Protein AF-A0A5K0YT29-F1 (afdb_monomer_lite)

Secondary structure (DSSP, 8-state):
--HHHHHHHHHHHHHHTGGGGT----HHHHHHHHHHHHHHHHHHHHHHH-HHHHHH--GGG----GGGTHHHHHHHHHHS-SS--TT-

Organism: NCBI:txid210225

Sequence (88 aa):
ISLKTQELYVIVFVARYLDLFTTYISLYNTVMKIIFLATSVCIVWYMRYHKVVKQTYNKDQDTFRHYFLIPPCFALALLIHRSFTV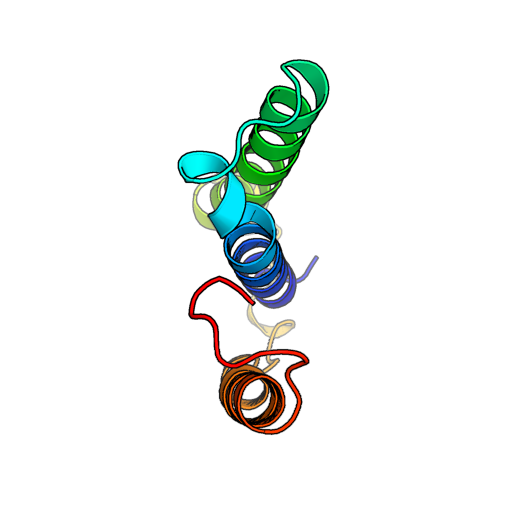ME

InterPro domains:
  IPR000133 ER lumen protein retaining receptor [PF00810] (1-88)
  IPR000133 ER lumen protein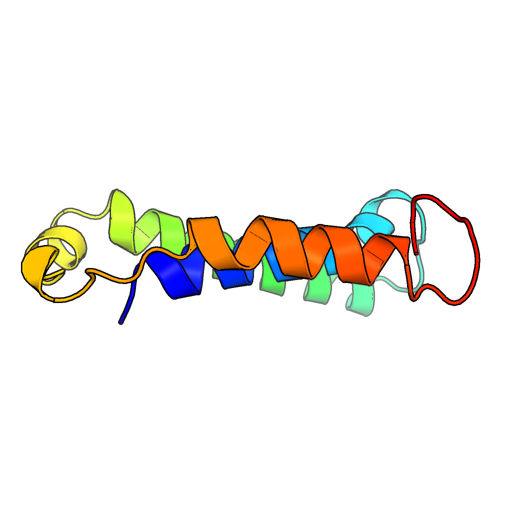 retaining receptor [PTHR10585] (1-88)

Radius of gyration: 15.96 Å; chains: 1; bounding box: 36×26×42 Å

Structure (mmCIF, N/CA/C/O backbone):
data_AF-A0A5K0YT29-F1
#
_entry.id   AF-A0A5K0YT29-F1
#
loop_
_atom_site.group_PDB
_atom_site.id
_atom_site.type_symbol
_atom_site.label_atom_id
_atom_site.label_alt_id
_atom_site.label_comp_id
_atom_site.label_asym_id
_atom_site.label_entity_id
_atom_site.label_seq_id
_atom_site.pdbx_PDB_ins_code
_atom_site.Cartn_x
_atom_site.Cartn_y
_atom_site.Cartn_z
_atom_site.occupancy
_atom_site.B_iso_or_equiv
_atom_site.auth_seq_id
_atom_site.auth_comp_id
_atom_site.auth_asym_id
_atom_site.auth_atom_id
_atom_site.pdbx_PDB_model_num
ATOM 1 N N . ILE A 1 1 ? -15.843 6.294 7.888 1.00 68.56 1 ILE A N 1
ATOM 2 C CA . ILE A 1 1 ? -14.666 5.740 7.172 1.00 68.56 1 ILE A CA 1
ATOM 3 C C . ILE A 1 1 ? -14.643 4.250 7.455 1.00 68.56 1 ILE A C 1
ATOM 5 O O . ILE A 1 1 ? -14.636 3.889 8.625 1.00 68.56 1 ILE A O 1
ATOM 9 N N . SER A 1 2 ? -14.717 3.413 6.419 1.00 76.88 2 SER A N 1
ATOM 10 C CA . SER A 1 2 ? -14.684 1.957 6.588 1.00 76.88 2 SER A CA 1
ATOM 11 C C . SER A 1 2 ? -13.236 1.489 6.697 1.00 76.88 2 SER A C 1
ATOM 13 O O . SER A 1 2 ? -12.392 1.831 5.861 1.00 76.88 2 SER A O 1
ATOM 15 N N . LEU A 1 3 ? -12.945 0.700 7.732 1.00 80.00 3 LEU A N 1
ATOM 16 C CA . LEU A 1 3 ? -11.632 0.078 7.887 1.00 80.00 3 LEU A CA 1
ATOM 17 C C . LEU A 1 3 ? -11.424 -0.938 6.761 1.00 80.00 3 LEU A C 1
ATOM 19 O O . LEU A 1 3 ? -10.333 -1.037 6.206 1.00 80.00 3 LEU A O 1
ATOM 23 N N . LYS A 1 4 ? -12.499 -1.631 6.370 1.00 79.75 4 LYS A N 1
ATOM 24 C CA . LYS A 1 4 ? -12.477 -2.664 5.332 1.00 79.75 4 LYS A CA 1
ATOM 25 C C . LYS A 1 4 ? -12.114 -2.121 3.963 1.00 79.75 4 LYS A C 1
ATOM 27 O O . LYS A 1 4 ? -11.291 -2.717 3.275 1.00 79.75 4 LYS A O 1
ATOM 32 N N . THR A 1 5 ? -12.643 -0.960 3.592 1.00 84.19 5 THR A N 1
ATOM 33 C CA . THR A 1 5 ? -12.257 -0.322 2.327 1.00 84.19 5 THR A CA 1
ATOM 34 C C . THR A 1 5 ? -10.803 0.143 2.333 1.00 84.19 5 THR A C 1
ATOM 36 O O . THR A 1 5 ? -10.134 0.042 1.314 1.00 84.19 5 THR A O 1
ATOM 39 N N . GLN A 1 6 ? -10.284 0.611 3.472 1.00 85.81 6 GLN A N 1
ATOM 40 C CA . GLN A 1 6 ? -8.886 1.050 3.574 1.00 85.81 6 GLN A CA 1
ATOM 41 C C . GLN A 1 6 ? -7.911 -0.137 3.536 1.00 85.81 6 GLN A C 1
ATOM 43 O O . GLN A 1 6 ? -6.882 -0.053 2.871 1.00 85.81 6 GLN A O 1
ATOM 48 N N . GLU A 1 7 ? -8.263 -1.269 4.160 1.00 84.56 7 GLU A N 1
ATOM 49 C CA . GLU A 1 7 ? -7.520 -2.532 4.014 1.00 84.56 7 GLU A CA 1
ATOM 50 C C . GLU A 1 7 ? -7.452 -2.962 2.531 1.00 84.56 7 GLU A C 1
ATOM 52 O O . GLU A 1 7 ? -6.377 -3.303 2.041 1.00 84.56 7 GLU A O 1
ATOM 57 N N . LEU A 1 8 ? -8.563 -2.865 1.787 1.00 85.81 8 LEU A N 1
ATOM 58 C CA . LEU A 1 8 ? -8.590 -3.148 0.344 1.00 85.81 8 LEU A CA 1
ATOM 59 C C . LEU A 1 8 ? -7.727 -2.169 -0.471 1.00 85.81 8 LEU A C 1
ATOM 61 O O . LEU A 1 8 ? -7.012 -2.603 -1.372 1.00 85.81 8 LEU A O 1
ATOM 65 N N . TYR A 1 9 ? -7.753 -0.870 -0.155 1.00 86.31 9 TYR A N 1
ATOM 66 C CA . TYR A 1 9 ? -6.915 0.121 -0.841 1.00 86.31 9 TYR A CA 1
ATOM 67 C C . TYR A 1 9 ? -5.424 -0.180 -0.688 1.00 86.31 9 TYR A C 1
ATOM 69 O O . TYR A 1 9 ? -4.687 -0.091 -1.668 1.00 86.31 9 TYR A O 1
ATOM 77 N N . VAL A 1 10 ? -4.983 -0.583 0.508 1.00 87.44 10 VAL A N 1
ATOM 78 C CA . VAL A 1 10 ? -3.587 -0.985 0.731 1.00 87.44 10 VAL A CA 1
ATOM 79 C C . VAL A 1 10 ? -3.222 -2.187 -0.138 1.00 87.44 10 VAL A C 1
ATOM 81 O O . VAL A 1 10 ? -2.180 -2.155 -0.783 1.00 87.44 10 VAL A O 1
ATOM 84 N N . ILE A 1 11 ? -4.082 -3.208 -0.225 1.00 86.62 11 ILE A N 1
ATOM 85 C CA . ILE A 1 11 ? -3.833 -4.385 -1.077 1.00 86.62 11 ILE A CA 1
ATOM 86 C C . ILE A 1 11 ? -3.672 -3.974 -2.548 1.00 86.62 11 ILE A C 1
ATOM 88 O O . ILE A 1 11 ? -2.745 -4.430 -3.215 1.00 86.62 11 ILE A O 1
ATOM 92 N N . VAL A 1 12 ? -4.522 -3.070 -3.044 1.00 87.25 12 VAL A N 1
ATOM 93 C CA . VAL A 1 12 ? -4.435 -2.552 -4.419 1.00 87.25 12 VAL A CA 1
ATOM 94 C C . VAL A 1 12 ? -3.138 -1.773 -4.649 1.00 87.25 12 VAL A C 1
ATOM 96 O O . VAL A 1 12 ? -2.492 -1.960 -5.679 1.00 87.25 12 VAL A O 1
ATOM 99 N N . PHE A 1 13 ? -2.737 -0.906 -3.714 1.00 87.25 13 PHE A N 1
ATOM 100 C CA . PHE A 1 13 ? -1.495 -0.141 -3.843 1.00 87.25 13 PHE A CA 1
ATOM 101 C C . PHE A 1 13 ? -0.254 -1.025 -3.764 1.00 87.25 13 PHE A C 1
ATOM 103 O O . PHE A 1 13 ? 0.676 -0.812 -4.536 1.00 87.25 13 PHE A O 1
ATOM 110 N N . VAL A 1 14 ? -0.252 -2.034 -2.890 1.00 86.88 14 VAL A N 1
ATOM 111 C CA . VAL A 1 14 ? 0.820 -3.032 -2.833 1.00 86.88 14 VAL A CA 1
ATOM 112 C C . VAL A 1 14 ? 0.923 -3.747 -4.174 1.00 86.88 14 VAL A C 1
ATOM 114 O O . VAL A 1 14 ? 1.991 -3.715 -4.768 1.00 86.88 14 VAL A O 1
ATOM 117 N N . ALA A 1 15 ? -0.177 -4.311 -4.688 1.00 85.94 15 ALA A N 1
ATOM 118 C CA . ALA A 1 15 ? -0.180 -5.035 -5.961 1.00 85.94 15 ALA A CA 1
ATOM 119 C C . ALA A 1 15 ? 0.289 -4.157 -7.135 1.00 85.94 15 ALA A C 1
ATOM 121 O O . ALA A 1 15 ? 1.075 -4.600 -7.964 1.00 85.94 15 ALA A O 1
ATOM 122 N N . ARG A 1 16 ? -0.133 -2.887 -7.173 1.00 85.31 16 ARG A N 1
ATOM 123 C CA . ARG A 1 16 ? 0.260 -1.932 -8.219 1.00 85.31 16 ARG A CA 1
ATOM 124 C C . ARG A 1 16 ? 1.731 -1.527 -8.154 1.00 85.31 16 ARG A C 1
ATOM 126 O O . ARG A 1 16 ? 2.314 -1.224 -9.187 1.00 85.31 16 ARG A O 1
ATOM 133 N N . TYR A 1 17 ? 2.298 -1.443 -6.955 1.00 85.56 17 TYR A N 1
ATOM 134 C CA . TYR A 1 17 ? 3.668 -0.979 -6.738 1.00 85.56 17 TYR A CA 1
ATOM 135 C C . TYR A 1 17 ? 4.627 -2.125 -6.393 1.00 85.56 17 TYR A C 1
ATOM 137 O O . TYR A 1 17 ? 5.715 -1.864 -5.884 1.00 85.56 17 TYR A O 1
ATOM 145 N N . LEU A 1 18 ? 4.268 -3.384 -6.690 1.00 80.62 18 LEU A N 1
ATOM 146 C CA . LEU A 1 18 ? 5.197 -4.522 -6.620 1.00 80.62 18 LEU A CA 1
ATOM 147 C C . LEU A 1 18 ? 6.424 -4.307 -7.522 1.00 80.62 18 LEU A C 1
ATOM 149 O O . LEU A 1 18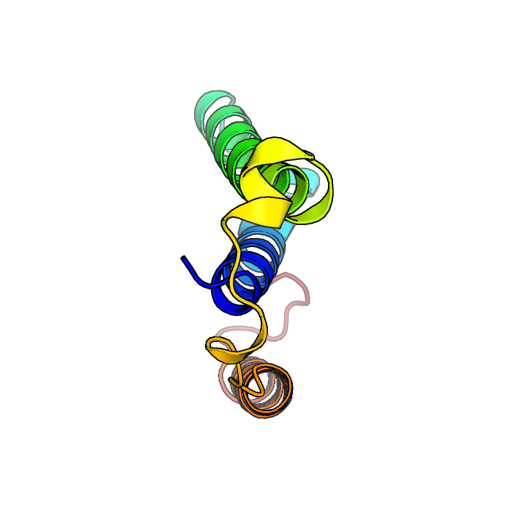 ? 7.525 -4.733 -7.174 1.00 80.62 18 LEU A O 1
ATOM 153 N N . ASP A 1 19 ? 6.256 -3.562 -8.620 1.00 80.19 19 ASP A N 1
ATOM 154 C CA . ASP A 1 19 ? 7.331 -3.184 -9.543 1.00 80.19 19 ASP A CA 1
ATOM 155 C C . ASP A 1 19 ? 8.386 -2.246 -8.922 1.00 80.19 19 ASP A C 1
ATOM 157 O O . ASP A 1 19 ? 9.464 -2.074 -9.489 1.00 80.19 19 ASP A O 1
ATOM 161 N N . LEU A 1 20 ? 8.115 -1.658 -7.747 1.00 80.12 20 LEU A N 1
ATOM 162 C CA . LEU A 1 20 ? 9.021 -0.738 -7.050 1.00 80.12 20 LEU A CA 1
ATOM 163 C C . LEU A 1 20 ? 10.402 -1.356 -6.789 1.00 80.12 20 LEU A C 1
ATOM 165 O O . LEU A 1 20 ? 11.404 -0.644 -6.814 1.00 80.12 20 LEU A O 1
ATOM 169 N N . PHE A 1 21 ? 10.459 -2.667 -6.539 1.00 74.31 21 PHE A N 1
ATOM 170 C CA . PHE A 1 21 ? 11.705 -3.377 -6.238 1.00 74.31 21 PHE A CA 1
ATOM 171 C C . PHE A 1 21 ? 12.408 -3.938 -7.478 1.00 74.31 21 PHE A C 1
ATOM 173 O O . PHE A 1 21 ? 13.573 -4.318 -7.390 1.00 74.31 21 PHE A O 1
ATOM 180 N N . THR A 1 22 ? 11.729 -3.996 -8.626 1.00 76.75 22 THR A N 1
ATOM 181 C CA . THR A 1 22 ? 12.266 -4.603 -9.854 1.00 76.75 22 THR A CA 1
ATOM 182 C C . THR A 1 22 ? 12.554 -3.600 -10.956 1.00 76.75 22 THR A C 1
ATOM 184 O O . THR A 1 22 ? 13.366 -3.882 -11.835 1.00 76.75 22 THR A O 1
ATOM 187 N N . THR A 1 23 ? 11.912 -2.433 -10.936 1.00 78.25 23 THR A N 1
ATOM 188 C CA . THR A 1 23 ? 12.009 -1.453 -12.017 1.00 78.25 23 THR A CA 1
ATOM 189 C C . THR A 1 23 ? 12.240 -0.060 -11.454 1.00 78.25 23 THR A C 1
ATOM 191 O O . THR A 1 23 ? 11.348 0.584 -10.904 1.00 78.25 23 THR A O 1
ATOM 194 N N . TYR A 1 24 ? 13.462 0.436 -11.637 1.00 83.50 24 TYR A N 1
ATOM 195 C CA . TYR A 1 24 ? 13.799 1.815 -11.317 1.00 83.50 24 TYR A CA 1
ATOM 196 C C . TYR A 1 24 ? 13.613 2.703 -12.549 1.00 83.50 24 TYR A C 1
ATOM 198 O O . TYR A 1 24 ? 14.349 2.584 -13.525 1.00 83.50 24 TYR A O 1
ATOM 206 N N . ILE A 1 25 ? 12.624 3.59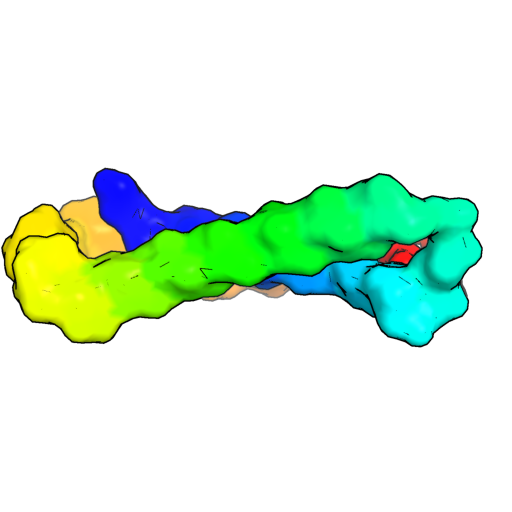8 -12.491 1.00 85.19 25 ILE A N 1
ATOM 207 C CA . ILE A 1 25 ? 12.339 4.562 -13.566 1.00 85.19 25 ILE A CA 1
ATOM 208 C C . ILE A 1 25 ? 12.992 5.910 -13.244 1.00 85.19 25 ILE A C 1
ATOM 210 O O . ILE A 1 25 ? 13.743 6.459 -14.044 1.00 85.19 25 ILE A O 1
ATOM 214 N N . SER A 1 26 ? 12.694 6.467 -12.067 1.00 88.62 26 SER A N 1
ATOM 215 C CA . SER A 1 26 ? 13.238 7.745 -11.606 1.00 88.62 26 SER A CA 1
ATOM 216 C C . SER A 1 26 ? 13.093 7.899 -10.095 1.00 88.62 26 SER A C 1
ATOM 218 O O . SER A 1 26 ? 12.198 7.311 -9.486 1.00 88.62 26 SER A O 1
ATOM 220 N N . LEU A 1 27 ? 13.929 8.754 -9.497 1.00 87.81 27 LEU A N 1
ATOM 221 C CA . LEU A 1 27 ? 13.892 9.043 -8.062 1.00 87.81 27 LEU A CA 1
ATOM 222 C C . LEU A 1 27 ? 12.520 9.572 -7.632 1.00 87.81 27 LEU A C 1
ATOM 224 O O . LEU A 1 27 ? 11.972 9.110 -6.637 1.00 87.81 27 LEU A O 1
ATOM 228 N N . TYR A 1 28 ? 11.936 10.489 -8.408 1.00 88.50 28 TYR A N 1
ATOM 229 C CA . TYR A 1 28 ? 10.603 11.025 -8.127 1.00 88.50 28 TYR A CA 1
ATOM 230 C C . TYR A 1 28 ? 9.534 9.926 -8.122 1.00 88.50 28 TYR A C 1
ATOM 232 O O . TYR A 1 28 ? 8.727 9.866 -7.200 1.00 88.50 28 TYR A O 1
ATOM 240 N N . ASN A 1 29 ? 9.546 9.025 -9.111 1.00 88.06 29 ASN A N 1
ATOM 241 C CA . ASN A 1 29 ? 8.572 7.937 -9.197 1.00 88.06 29 ASN A CA 1
ATOM 242 C C . ASN A 1 29 ? 8.672 7.008 -7.974 1.00 88.06 29 ASN A C 1
ATOM 244 O O . ASN A 1 29 ? 7.674 6.767 -7.296 1.00 88.06 29 ASN A O 1
ATOM 248 N N . THR A 1 30 ? 9.888 6.583 -7.629 1.00 88.25 30 THR A N 1
ATOM 249 C CA . THR A 1 30 ? 10.154 5.734 -6.461 1.00 88.25 30 THR A CA 1
ATOM 250 C C . THR A 1 30 ? 9.723 6.412 -5.159 1.00 88.25 30 THR A C 1
ATOM 252 O O . THR A 1 30 ? 9.016 5.807 -4.356 1.00 88.25 30 THR A O 1
ATOM 255 N N . VAL A 1 31 ? 10.079 7.685 -4.957 1.00 91.19 31 VAL A N 1
ATOM 256 C CA . VAL A 1 31 ? 9.704 8.447 -3.753 1.00 91.19 31 VAL A CA 1
ATOM 257 C C . VAL A 1 31 ? 8.189 8.600 -3.644 1.00 91.19 31 VAL A C 1
ATOM 259 O O . VAL A 1 31 ? 7.628 8.339 -2.582 1.00 91.19 31 VAL A O 1
ATOM 262 N N . MET A 1 32 ? 7.506 8.959 -4.733 1.00 89.25 32 MET A N 1
ATOM 263 C CA . MET A 1 32 ? 6.049 9.092 -4.722 1.00 89.25 32 MET A CA 1
ATOM 264 C C . MET A 1 32 ? 5.371 7.757 -4.404 1.00 89.25 32 MET A C 1
ATOM 266 O O . MET A 1 32 ? 4.504 7.720 -3.532 1.00 89.25 32 MET A O 1
ATOM 270 N N . LYS A 1 33 ? 5.795 6.650 -5.033 1.00 87.88 33 LYS A N 1
ATOM 271 C CA . LYS A 1 33 ? 5.283 5.300 -4.733 1.00 87.88 33 LYS A CA 1
ATOM 272 C C . LYS A 1 33 ? 5.455 4.943 -3.252 1.00 87.88 33 LYS A C 1
ATOM 274 O O . LYS A 1 33 ? 4.507 4.467 -2.630 1.00 87.88 33 LYS A O 1
ATOM 279 N N . ILE A 1 34 ? 6.620 5.238 -2.665 1.00 89.31 34 ILE A N 1
ATOM 280 C CA . ILE A 1 34 ? 6.891 5.012 -1.236 1.00 89.31 34 ILE A CA 1
ATOM 281 C C . ILE A 1 34 ? 5.966 5.857 -0.355 1.00 89.31 34 ILE A C 1
ATOM 283 O O . ILE A 1 34 ? 5.393 5.331 0.596 1.00 89.31 34 ILE A O 1
ATOM 287 N N . ILE A 1 35 ? 5.776 7.143 -0.666 1.00 91.56 35 ILE A N 1
ATOM 288 C CA . ILE A 1 35 ? 4.890 8.030 0.104 1.00 91.56 35 ILE A CA 1
ATOM 289 C C . ILE A 1 35 ? 3.443 7.528 0.053 1.00 91.56 35 ILE A C 1
ATOM 291 O O . ILE A 1 35 ? 2.786 7.450 1.091 1.00 91.56 35 ILE A O 1
ATOM 295 N N . PHE A 1 36 ? 2.940 7.144 -1.122 1.00 88.81 36 PHE A N 1
ATOM 296 C CA . PHE A 1 36 ? 1.585 6.602 -1.264 1.00 88.81 36 PHE A CA 1
ATOM 297 C C . PHE A 1 36 ? 1.398 5.285 -0.497 1.00 88.81 36 PHE A C 1
ATOM 299 O O . PHE A 1 36 ? 0.381 5.088 0.175 1.00 88.81 36 PHE A O 1
ATOM 306 N N . LEU A 1 37 ? 2.393 4.398 -0.530 1.00 90.81 37 LEU A N 1
ATOM 307 C CA . LEU A 1 37 ? 2.346 3.149 0.223 1.00 90.81 37 LEU A CA 1
ATOM 308 C C . LEU A 1 37 ? 2.412 3.397 1.740 1.00 90.81 37 LEU A C 1
ATOM 310 O O . LEU A 1 37 ? 1.598 2.872 2.495 1.00 90.81 37 LEU A O 1
ATOM 314 N N . ALA A 1 38 ? 3.329 4.252 2.192 1.00 91.38 38 ALA A N 1
ATOM 315 C CA . ALA A 1 38 ? 3.491 4.581 3.604 1.00 91.38 38 ALA A CA 1
ATOM 316 C C . ALA A 1 38 ? 2.246 5.272 4.174 1.00 91.38 38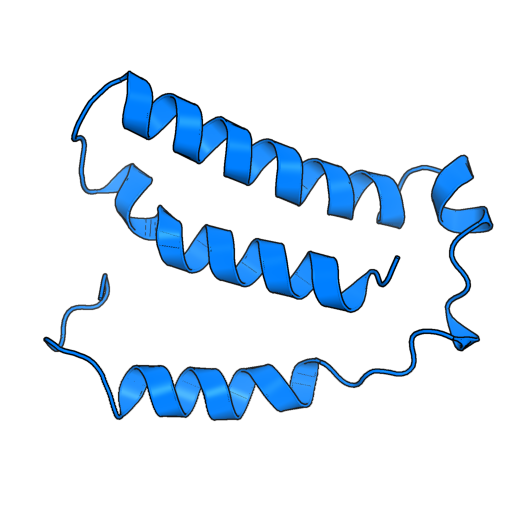 ALA A C 1
ATOM 318 O O . ALA A 1 38 ? 1.764 4.896 5.237 1.00 91.38 38 ALA A O 1
ATOM 319 N N . THR A 1 39 ? 1.683 6.250 3.460 1.00 90.81 39 THR A N 1
ATOM 320 C CA . THR A 1 39 ? 0.482 6.972 3.909 1.00 90.81 39 THR A CA 1
ATOM 321 C C . THR A 1 39 ? -0.738 6.059 3.996 1.00 90.81 39 THR A C 1
ATOM 323 O O . THR A 1 39 ? -1.438 6.090 5.007 1.00 90.81 39 THR A O 1
ATOM 326 N N . SER A 1 40 ? -0.967 5.195 3.003 1.00 89.94 40 SER A N 1
ATOM 327 C CA . SER A 1 40 ? -2.084 4.240 3.028 1.00 89.94 40 SER A CA 1
ATOM 328 C C . SER A 1 40 ? -1.970 3.227 4.176 1.00 89.94 40 SER A C 1
ATOM 330 O O . SER A 1 40 ? -2.943 3.008 4.903 1.00 89.94 40 SER A O 1
ATOM 332 N N . VAL A 1 41 ? -0.774 2.681 4.426 1.00 89.44 41 VAL A N 1
ATOM 333 C CA . VAL A 1 41 ? -0.519 1.792 5.575 1.00 89.44 41 VAL A CA 1
ATOM 334 C C . VAL A 1 41 ? -0.672 2.539 6.902 1.00 89.44 41 VAL A C 1
ATOM 336 O O . VAL A 1 41 ? -1.310 2.024 7.822 1.00 89.44 41 VAL A O 1
ATOM 339 N N . CYS A 1 42 ? -0.159 3.768 7.000 1.00 88.69 42 CYS A N 1
ATOM 340 C CA . CYS A 1 42 ? -0.309 4.613 8.184 1.00 88.69 42 CYS A CA 1
ATOM 341 C C . CYS A 1 42 ? -1.780 4.869 8.520 1.00 88.69 42 CYS A C 1
ATOM 343 O O . CYS A 1 42 ? -2.140 4.792 9.690 1.00 88.69 42 CYS A O 1
ATOM 345 N N . ILE A 1 43 ? -2.646 5.115 7.532 1.00 87.06 43 ILE A N 1
ATOM 346 C CA . ILE A 1 43 ? -4.089 5.307 7.756 1.00 87.06 43 ILE A CA 1
ATOM 347 C C . ILE A 1 43 ? -4.713 4.050 8.376 1.00 87.06 43 ILE A C 1
ATOM 349 O O . ILE A 1 43 ? -5.412 4.140 9.388 1.00 87.06 43 ILE A O 1
ATOM 353 N N . VAL A 1 44 ? -4.431 2.869 7.817 1.00 86.06 44 VAL A N 1
ATOM 354 C CA . VAL A 1 44 ? -4.925 1.592 8.362 1.00 86.06 44 VAL A CA 1
ATOM 355 C C . VAL A 1 44 ? -4.395 1.351 9.777 1.00 86.06 44 VAL A C 1
ATOM 357 O O . VAL A 1 44 ? -5.157 0.964 10.668 1.00 86.06 44 VAL A O 1
ATOM 360 N N . TRP A 1 45 ? -3.111 1.624 10.012 1.00 86.38 45 TRP A N 1
ATOM 361 C CA . TRP A 1 45 ? -2.494 1.501 11.329 1.00 86.38 45 TRP A CA 1
ATOM 362 C C . TRP A 1 45 ? -3.132 2.450 12.345 1.00 86.38 45 TRP A C 1
ATOM 364 O O . TRP A 1 45 ? -3.490 2.027 13.445 1.00 86.38 45 TRP A O 1
ATOM 374 N N . TYR A 1 46 ? -3.359 3.705 11.958 1.00 83.19 46 TYR A N 1
ATOM 375 C CA . TYR A 1 46 ? -3.974 4.714 12.809 1.00 83.19 46 TYR A CA 1
ATOM 376 C C . TYR A 1 46 ? -5.393 4.301 13.205 1.00 83.19 46 TYR A C 1
ATOM 378 O O . TYR A 1 46 ? -5.741 4.328 14.380 1.00 83.19 46 TYR A O 1
ATOM 386 N N . MET A 1 47 ? -6.198 3.802 12.266 1.00 77.94 47 MET A N 1
ATOM 387 C CA . MET A 1 47 ? -7.546 3.329 12.588 1.00 77.94 47 MET A CA 1
ATOM 388 C C . MET A 1 47 ? -7.570 2.063 13.460 1.00 77.94 47 MET A C 1
ATOM 390 O O . MET A 1 47 ? -8.509 1.878 14.233 1.00 77.94 47 MET A O 1
ATOM 394 N N . ARG A 1 48 ? -6.562 1.182 13.359 1.00 76.44 48 ARG A N 1
ATOM 395 C CA . ARG A 1 48 ? -6.520 -0.078 14.124 1.00 76.44 48 ARG A CA 1
ATOM 396 C C . ARG A 1 48 ? -5.910 0.075 15.520 1.00 76.44 48 ARG A C 1
ATOM 398 O O . ARG A 1 48 ? -6.411 -0.541 16.464 1.00 76.44 48 ARG A O 1
ATOM 405 N N . TYR A 1 49 ? -4.845 0.862 15.657 1.00 76.56 49 TYR A N 1
ATOM 406 C CA . TYR A 1 49 ? -4.036 0.928 16.878 1.00 76.56 49 TYR A CA 1
ATOM 407 C C . TYR A 1 49 ? -4.188 2.236 17.654 1.00 76.56 49 TYR A C 1
ATOM 409 O O . TYR A 1 49 ? -4.012 2.233 18.874 1.00 76.56 49 TYR A O 1
ATOM 417 N N . HIS A 1 50 ? -4.549 3.346 17.004 1.00 78.06 50 HIS A N 1
ATOM 418 C CA . HIS A 1 50 ? -4.668 4.620 17.704 1.00 78.06 50 HIS A CA 1
ATOM 419 C C . HIS A 1 50 ? -5.919 4.637 18.596 1.00 78.06 50 HIS A C 1
ATOM 421 O O . HIS A 1 50 ? -7.050 4.554 18.109 1.00 78.06 50 HIS A O 1
ATOM 427 N N . LYS A 1 51 ? -5.717 4.768 19.918 1.00 62.56 51 LYS A N 1
ATOM 428 C CA . LYS A 1 51 ? -6.782 4.688 20.940 1.00 62.56 51 LYS A CA 1
ATOM 429 C C . LYS A 1 51 ? -7.958 5.631 20.671 1.00 62.56 51 LYS A C 1
ATOM 431 O O . LYS A 1 51 ? -9.095 5.225 20.876 1.00 62.56 51 LYS A O 1
ATOM 436 N N . VAL A 1 52 ? -7.690 6.845 20.185 1.00 67.38 52 VAL A N 1
ATOM 437 C CA . VAL A 1 52 ? -8.720 7.871 19.943 1.00 67.38 52 VAL A CA 1
ATOM 438 C C . VAL A 1 52 ? -9.587 7.524 18.730 1.00 67.38 52 VAL A C 1
ATOM 440 O O . VAL A 1 52 ? -10.806 7.600 18.793 1.00 67.38 52 VAL A O 1
ATOM 443 N N . VAL A 1 53 ? -8.977 7.081 17.627 1.00 63.59 53 VAL A N 1
ATOM 444 C CA . VAL A 1 53 ? -9.711 6.819 16.373 1.00 63.59 53 VAL A CA 1
ATOM 445 C C . VAL A 1 53 ? -10.443 5.484 16.419 1.00 63.59 53 VAL A C 1
ATOM 447 O O . VAL A 1 53 ? -11.537 5.359 15.873 1.00 63.59 53 VAL A O 1
ATOM 450 N N . LYS A 1 54 ? -9.894 4.505 17.143 1.00 63.00 54 LYS A N 1
ATOM 451 C CA . LYS A 1 54 ? -10.558 3.225 17.395 1.00 63.00 54 LYS A CA 1
ATOM 452 C C . LYS A 1 54 ? -11.877 3.389 18.160 1.00 63.00 54 LYS A C 1
ATOM 454 O O . LYS A 1 54 ? -12.788 2.602 17.937 1.00 63.00 54 LYS A O 1
ATOM 459 N N . GLN A 1 55 ? -11.985 4.379 19.050 1.00 62.31 55 GLN A N 1
ATOM 460 C CA . GLN A 1 55 ? -13.216 4.645 19.807 1.00 62.31 55 GLN A CA 1
ATOM 461 C C . GLN A 1 55 ? -14.315 5.273 18.941 1.00 62.31 55 GLN A C 1
ATOM 463 O O . GLN A 1 55 ? -15.486 4.962 19.127 1.00 62.31 55 GLN A O 1
ATOM 468 N N . THR A 1 56 ? -13.943 6.105 17.965 1.00 68.25 56 THR A N 1
ATOM 469 C CA . THR A 1 56 ? -14.878 6.700 16.993 1.00 68.25 56 THR A CA 1
ATOM 470 C C . THR A 1 56 ? -15.280 5.715 15.886 1.00 68.25 56 THR A C 1
ATOM 472 O O . THR A 1 56 ? -16.227 5.960 15.138 1.00 68.25 56 THR A O 1
ATOM 475 N N . TYR A 1 57 ? -14.564 4.595 15.751 1.00 62.50 57 TYR A N 1
ATOM 476 C CA . TYR A 1 57 ? -14.859 3.566 14.762 1.00 62.50 57 TYR A CA 1
ATOM 477 C C . TYR A 1 57 ? -16.014 2.669 15.224 1.00 62.50 57 TYR A C 1
ATOM 479 O O . TYR A 1 57 ? -15.863 1.825 16.108 1.00 62.50 57 TYR A O 1
ATOM 487 N N . ASN A 1 58 ? -17.168 2.824 14.577 1.00 69.38 58 ASN A N 1
ATOM 488 C CA . ASN A 1 58 ? -18.338 2.000 14.839 1.00 69.38 58 ASN A CA 1
ATOM 489 C C . ASN A 1 58 ? -18.286 0.706 14.009 1.00 69.38 58 ASN A C 1
ATOM 491 O O . ASN A 1 58 ? -18.576 0.702 12.811 1.00 69.38 58 ASN A O 1
ATOM 495 N N . LYS A 1 59 ? -17.888 -0.399 14.648 1.00 64.44 59 LYS A N 1
ATOM 496 C CA . LYS A 1 59 ? -17.713 -1.702 13.989 1.00 64.44 59 LYS A CA 1
ATOM 497 C C . LYS A 1 59 ? -19.038 -2.299 13.503 1.00 64.44 59 LYS A C 1
ATOM 499 O O . LYS A 1 59 ? -19.033 -3.017 12.509 1.00 64.44 59 LYS A O 1
ATOM 504 N N . ASP A 1 60 ? -20.146 -1.970 14.161 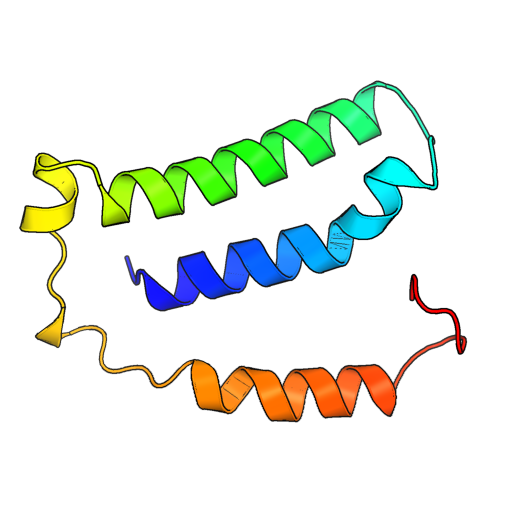1.00 64.69 60 ASP A N 1
ATOM 505 C CA . ASP A 1 60 ? -21.473 -2.512 13.849 1.00 64.69 60 ASP A CA 1
ATOM 506 C C . ASP A 1 60 ? -22.054 -1.944 12.546 1.00 64.69 60 ASP A C 1
ATOM 508 O O . ASP A 1 60 ? -22.909 -2.567 11.922 1.00 64.69 60 ASP A O 1
ATOM 512 N N . GLN A 1 61 ? -21.550 -0.792 12.090 1.00 67.31 61 GLN A N 1
ATOM 513 C CA . GLN A 1 61 ? -21.927 -0.202 10.803 1.00 67.31 61 GLN A CA 1
ATOM 514 C C . GLN A 1 61 ? -21.085 -0.727 9.624 1.00 67.31 61 GLN A C 1
ATOM 516 O O . GLN A 1 61 ? -21.480 -0.551 8.475 1.00 67.31 61 GLN A O 1
ATOM 521 N N . ASP A 1 62 ? -19.950 -1.393 9.877 1.00 67.25 62 ASP A N 1
ATOM 522 C CA . ASP A 1 62 ? -19.024 -1.893 8.845 1.00 67.25 62 ASP A CA 1
ATOM 523 C C . ASP A 1 62 ? -19.186 -3.417 8.643 1.00 67.25 62 ASP A C 1
ATOM 525 O O . ASP A 1 62 ? -18.264 -4.210 8.847 1.00 67.25 62 ASP A O 1
ATOM 529 N N . THR A 1 63 ? -20.398 -3.845 8.265 1.00 70.56 63 THR A N 1
ATOM 530 C CA . THR A 1 63 ? -20.778 -5.262 8.048 1.00 70.56 63 THR A CA 1
ATOM 531 C C . THR A 1 63 ? -20.348 -5.820 6.686 1.00 70.56 63 THR A C 1
ATOM 533 O O . THR A 1 63 ? -20.665 -6.962 6.336 1.00 70.56 63 THR A O 1
ATOM 536 N N . PHE A 1 64 ? -19.600 -5.044 5.898 1.00 72.88 64 PHE A N 1
ATOM 537 C CA . PHE A 1 64 ? -19.237 -5.420 4.539 1.00 72.88 64 PHE A CA 1
ATOM 538 C C . PHE A 1 64 ? -18.229 -6.582 4.509 1.00 72.88 64 PHE A C 1
ATOM 540 O O . PHE A 1 64 ? -17.061 -6.479 4.910 1.00 72.88 64 PHE A O 1
ATOM 547 N N . ARG A 1 65 ? -18.669 -7.719 3.960 1.00 74.88 65 ARG A N 1
ATOM 548 C CA . ARG A 1 65 ? -17.849 -8.917 3.718 1.00 74.88 65 ARG A CA 1
ATOM 549 C C . ARG A 1 65 ? -16.939 -8.729 2.497 1.00 74.88 65 ARG A C 1
ATOM 551 O O . ARG A 1 65 ? -17.054 -9.432 1.501 1.00 74.88 65 ARG A O 1
ATOM 558 N N . HIS A 1 66 ? -15.980 -7.814 2.616 1.00 74.00 66 HIS A N 1
ATOM 559 C CA . HIS A 1 66 ? -14.903 -7.568 1.644 1.00 74.00 66 HIS A CA 1
ATOM 560 C C . HIS A 1 66 ? -14.149 -8.836 1.193 1.00 74.00 66 HIS A C 1
ATOM 562 O O . HIS A 1 66 ? -13.654 -8.869 0.072 1.00 74.00 66 HIS A O 1
ATOM 568 N N . TYR A 1 67 ? -14.112 -9.905 2.001 1.00 73.50 67 TYR A N 1
ATOM 569 C CA . TYR A 1 67 ? -13.540 -11.198 1.601 1.00 73.50 67 TYR A CA 1
ATOM 570 C C . TYR A 1 67 ? -14.208 -11.819 0.370 1.00 73.50 67 TYR A C 1
ATOM 572 O O . TYR A 1 67 ? -13.555 -12.572 -0.335 1.00 73.50 67 TYR A O 1
ATOM 580 N N . PHE A 1 68 ? -15.475 -11.505 0.086 1.00 81.62 68 PHE A N 1
ATOM 581 C CA . PHE A 1 68 ? -16.160 -12.021 -1.101 1.00 81.62 68 PHE A CA 1
ATOM 582 C C . PHE A 1 68 ? -15.707 -11.327 -2.395 1.00 81.62 68 PHE A C 1
ATOM 584 O O . PHE A 1 68 ? -15.902 -11.867 -3.476 1.00 81.62 68 PHE A O 1
ATOM 591 N N . LEU A 1 69 ? -15.077 -10.149 -2.298 1.00 80.50 69 LEU A N 1
ATOM 592 C CA . LEU A 1 69 ? -14.582 -9.405 -3.461 1.00 80.50 69 LEU A CA 1
ATOM 593 C C . LEU A 1 69 ? -13.197 -9.880 -3.905 1.00 80.50 69 LEU A C 1
ATOM 595 O O . LEU A 1 69 ? -12.861 -9.764 -5.077 1.00 80.50 69 LEU A O 1
ATOM 599 N N . ILE A 1 70 ? -12.393 -10.429 -2.993 1.00 80.88 70 ILE A N 1
ATOM 600 C CA . ILE A 1 70 ? -11.013 -10.829 -3.297 1.00 80.88 70 ILE A CA 1
ATOM 601 C C . ILE A 1 70 ? -10.966 -11.991 -4.316 1.00 80.88 70 ILE A C 1
ATOM 603 O O . ILE A 1 70 ? -10.249 -11.853 -5.307 1.00 80.88 70 ILE A O 1
ATOM 607 N N . PRO A 1 71 ? -11.737 -13.091 -4.165 1.00 84.25 71 PRO A N 1
ATOM 608 C CA . PRO A 1 71 ? -11.724 -14.209 -5.110 1.00 84.25 71 PRO A CA 1
ATOM 609 C C . PRO A 1 71 ? -12.120 -13.851 -6.552 1.00 84.25 71 PRO A C 1
ATOM 611 O O . PRO A 1 71 ? -11.369 -14.220 -7.454 1.00 84.25 71 PRO A O 1
ATOM 614 N N . PRO A 1 72 ? -13.237 -13.138 -6.824 1.00 86.81 72 PRO A N 1
ATOM 615 C CA . PRO A 1 72 ? -13.596 -12.789 -8.196 1.00 86.81 72 PRO A CA 1
ATOM 616 C C . PRO A 1 72 ? -12.594 -11.810 -8.815 1.00 86.81 72 PRO A C 1
ATOM 618 O O . PRO A 1 72 ? -12.271 -11.956 -9.989 1.00 86.81 72 PRO A O 1
ATOM 621 N N . CYS A 1 73 ? -12.041 -10.867 -8.043 1.00 84.19 73 CYS A N 1
ATOM 622 C CA . CYS A 1 73 ? -10.987 -9.978 -8.537 1.00 84.19 73 CYS A CA 1
ATOM 623 C C . CYS A 1 73 ? -9.708 -10.746 -8.892 1.00 84.19 73 CYS A C 1
ATOM 625 O O . CYS A 1 73 ? -9.107 -10.481 -9.928 1.00 84.19 73 CYS A O 1
ATOM 627 N N . PHE A 1 74 ? -9.311 -11.718 -8.067 1.00 84.25 74 PHE A N 1
ATOM 628 C CA . PHE A 1 74 ? -8.147 -12.561 -8.336 1.00 84.25 74 PHE A CA 1
ATOM 629 C C . PHE A 1 74 ? -8.357 -13.453 -9.567 1.00 84.25 74 PHE A C 1
ATOM 631 O O . PHE A 1 74 ? -7.478 -13.552 -10.418 1.00 84.25 74 PHE A O 1
ATOM 638 N N . ALA A 1 75 ? -9.545 -14.047 -9.710 1.00 86.81 75 ALA A N 1
ATOM 639 C CA . ALA A 1 75 ? -9.895 -14.831 -10.890 1.00 86.81 75 ALA A CA 1
ATOM 640 C C . ALA A 1 75 ? -9.886 -13.976 -12.167 1.00 86.81 75 ALA A C 1
ATOM 642 O O . ALA A 1 75 ? -9.324 -14.392 -13.174 1.00 86.81 75 ALA A O 1
ATOM 643 N N . LEU A 1 76 ? -10.456 -12.767 -12.129 1.00 84.44 76 LEU A N 1
ATOM 644 C CA . LEU A 1 76 ? -10.438 -11.848 -13.270 1.00 84.44 76 LEU A CA 1
ATOM 645 C C . LEU A 1 76 ? -9.020 -11.399 -13.635 1.00 84.44 76 LEU A C 1
ATOM 647 O O . LEU A 1 76 ? -8.717 -11.335 -14.821 1.00 84.44 76 LEU A O 1
ATOM 651 N N . ALA A 1 77 ? -8.156 -11.147 -12.647 1.00 83.62 77 ALA A N 1
ATOM 652 C CA . ALA A 1 77 ? -6.752 -10.815 -12.890 1.00 83.62 77 ALA A CA 1
ATOM 653 C C . ALA A 1 77 ? -6.008 -11.951 -13.615 1.00 83.62 77 ALA A C 1
ATOM 655 O O . ALA A 1 77 ? -5.217 -11.689 -14.511 1.00 83.62 77 ALA A O 1
ATOM 656 N N . LEU A 1 78 ? -6.308 -13.215 -13.289 1.00 81.38 78 LEU A N 1
ATOM 657 C CA . LEU A 1 78 ? -5.723 -14.376 -13.971 1.00 81.38 78 LEU A CA 1
ATOM 658 C C . LEU A 1 78 ? -6.334 -14.662 -15.349 1.00 81.38 78 LEU A C 1
ATOM 660 O O . LEU A 1 78 ? -5.654 -15.203 -16.213 1.00 81.38 78 LEU A O 1
ATOM 664 N N . LEU A 1 79 ? -7.618 -14.356 -15.552 1.00 83.69 79 LEU A N 1
ATOM 665 C CA . LEU A 1 79 ? -8.313 -14.618 -16.817 1.00 83.69 79 LEU A CA 1
ATOM 666 C C . LEU A 1 79 ? -8.104 -13.506 -17.854 1.00 83.69 79 LEU A C 1
ATOM 668 O O . LEU A 1 79 ? -8.148 -13.779 -19.051 1.00 83.69 79 LEU A O 1
ATOM 672 N N . ILE A 1 80 ? -7.919 -12.259 -17.410 1.00 82.94 80 ILE A N 1
ATOM 673 C CA . ILE A 1 80 ? -7.817 -11.070 -18.262 1.00 82.94 80 ILE A CA 1
ATOM 674 C C . ILE A 1 80 ? -6.552 -10.296 -17.885 1.00 82.94 80 ILE A C 1
ATOM 676 O O . ILE A 1 80 ? -6.599 -9.290 -17.178 1.00 82.94 80 ILE A O 1
ATOM 680 N N . HIS A 1 81 ? -5.417 -10.746 -18.403 1.00 81.06 81 HIS A N 1
ATOM 681 C CA . HIS A 1 81 ? -4.148 -10.029 -18.324 1.00 81.06 81 HIS A CA 1
ATOM 682 C C . HIS A 1 81 ? -3.564 -9.880 -19.738 1.00 81.06 81 HIS A C 1
ATOM 684 O O . HIS A 1 81 ? -3.937 -10.601 -20.667 1.00 81.06 81 HIS A O 1
ATOM 690 N N . ARG A 1 82 ? -2.689 -8.890 -19.940 1.00 76.38 82 ARG A N 1
ATOM 691 C CA . ARG A 1 82 ? -2.148 -8.562 -21.270 1.00 76.38 82 ARG A CA 1
ATOM 692 C C . ARG A 1 82 ? -0.969 -9.468 -21.663 1.00 76.38 82 ARG A C 1
ATOM 694 O O . ARG A 1 82 ? -0.812 -9.760 -22.846 1.00 76.38 82 ARG A O 1
ATOM 701 N N . SER A 1 83 ? -0.195 -9.956 -20.697 1.00 74.62 83 SER A N 1
ATOM 702 C CA . SER A 1 83 ? 0.933 -10.879 -20.866 1.00 74.62 83 SER A CA 1
ATOM 703 C C . SER A 1 83 ? 1.089 -11.761 -19.625 1.00 74.62 83 SER A C 1
ATOM 705 O O . SER A 1 83 ? 0.873 -11.278 -18.517 1.00 74.62 83 SER A O 1
ATOM 707 N N . PHE A 1 84 ? 1.405 -13.055 -19.780 1.00 72.94 84 PHE A N 1
ATOM 708 C CA . PHE A 1 84 ? 1.565 -14.009 -18.662 1.00 72.94 84 PHE A CA 1
ATOM 709 C C . PHE A 1 84 ? 2.898 -13.766 -17.927 1.00 72.94 84 PHE A C 1
ATOM 711 O O . PHE A 1 84 ? 3.812 -14.589 -17.968 1.00 72.94 84 PHE A O 1
ATOM 718 N N . THR A 1 85 ? 3.015 -12.621 -17.256 1.00 75.94 85 THR A N 1
ATOM 719 C CA . THR A 1 85 ? 4.165 -12.258 -16.423 1.00 75.94 85 THR A CA 1
ATOM 720 C C . THR A 1 85 ? 3.688 -12.060 -14.991 1.00 75.94 85 THR A C 1
ATOM 722 O O . THR A 1 85 ? 2.675 -11.422 -14.767 1.00 75.94 85 THR A O 1
ATOM 725 N N . VAL A 1 86 ? 4.435 -12.559 -14.002 1.00 67.69 86 VAL A N 1
ATOM 726 C CA . VAL A 1 86 ? 4.067 -12.472 -12.568 1.00 67.69 86 VAL A CA 1
ATOM 727 C C . VAL A 1 86 ? 3.920 -11.024 -12.064 1.00 67.69 86 VAL A C 1
ATOM 729 O O . VAL A 1 86 ? 3.268 -10.783 -11.054 1.00 67.69 86 VAL A O 1
ATOM 732 N N . MET A 1 87 ? 4.538 -10.068 -12.758 1.00 66.56 87 MET A N 1
ATOM 733 C CA . MET A 1 87 ? 4.489 -8.637 -12.439 1.00 66.56 87 MET A CA 1
ATOM 734 C C . MET A 1 87 ? 3.379 -7.871 -13.171 1.00 66.56 87 MET A C 1
ATOM 736 O O . MET A 1 87 ? 3.298 -6.654 -13.010 1.00 66.56 87 MET A O 1
ATOM 740 N N . GLU A 1 88 ? 2.574 -8.554 -13.987 1.00 61.31 88 GLU A N 1
ATOM 741 C CA . GLU A 1 88 ? 1.462 -7.976 -14.751 1.00 61.31 88 GLU A CA 1
ATOM 742 C C . GLU A 1 88 ? 0.109 -8.419 -14.190 1.00 61.31 88 GLU A C 1
ATOM 744 O O . GLU A 1 88 ? -0.763 -7.533 -14.035 1.00 61.31 88 GLU A O 1
#

pLDDT: mean 80.06, std 8.5, range [61.31, 91.56]

Foldseek 3Di:
DALLVLVVVLVVLCLLCVCLVVDDDDPVVNVVSVVVNVVSVVVSCCCPPPPVNVVVDDVVVNPDPSVVVVVVVVVCCVVDDPDPDPSD